Protein AF-A0A920TSA4-F1 (afdb_monomer)

pLDDT: mean 72.56, std 16.18, range [39.62, 91.69]

Solvent-accessible surface area (backbone atoms only — not comparable to full-atom values): 5603 Å² total; per-residue (Å²): 142,63,65,70,61,54,53,51,52,52,50,52,51,50,50,56,59,67,57,56,56,66,75,62,73,61,50,79,68,46,54,59,53,51,56,48,45,54,50,52,23,51,53,27,46,75,69,67,39,41,72,60,18,44,54,44,30,51,51,47,34,71,77,36,78,80,39,63,68,39,52,53,52,38,51,51,41,50,50,66,64,65,49,74,71,89,73,72,91,75,74,90,72,90,132

Nearest PDB structures (foldseek):
  7qij-assembly1_CC  TM=9.152E-01  e=3.172E-01  Yersinia enterocolitica
  7qij-assembly2_JC  TM=9.228E-01  e=5.589E-01  Yersinia enterocolitica
  2vgy-assembly1_A-2  TM=9.089E-01  e=6.339E-01  Yersinia enterocolitica
  8j8p-assembly1_C  TM=7.676E-01  e=3.933E+00  Saccharomyces eubayanus
  3o48-assembly1_A  TM=6.924E-01  e=3.468E+00  Saccharomyces cerevisiae

Structure (mmCIF, N/CA/C/O backbone):
data_AF-A0A920TSA4-F1
#
_entry.id   AF-A0A920TSA4-F1
#
loop_
_atom_site.group_PDB
_atom_site.id
_atom_site.type_symbol
_atom_site.label_atom_id
_atom_site.label_alt_id
_atom_site.label_comp_id
_atom_site.label_asym_id
_atom_site.label_entity_id
_atom_site.label_seq_id
_atom_site.pdbx_PDB_ins_code
_atom_site.Cartn_x
_atom_site.Cartn_y
_atom_site.Cartn_z
_atom_site.occupancy
_atom_site.B_iso_or_equiv
_atom_site.auth_seq_id
_atom_site.auth_comp_id
_atom_site.auth_asym_id
_atom_site.auth_atom_id
_atom_site.pdbx_PDB_model_num
ATOM 1 N N . MET A 1 1 ? 47.205 -10.624 -29.378 1.00 53.44 1 MET A N 1
ATOM 2 C CA . MET A 1 1 ? 45.952 -11.225 -28.852 1.00 53.44 1 MET A CA 1
ATOM 3 C C . MET A 1 1 ? 45.610 -10.718 -27.433 1.00 53.44 1 MET A C 1
ATOM 5 O O . MET A 1 1 ? 45.527 -11.507 -26.502 1.00 53.44 1 MET A O 1
ATOM 9 N N . ARG A 1 2 ? 45.425 -9.400 -27.229 1.00 54.75 2 ARG A N 1
ATOM 10 C CA . ARG A 1 2 ? 45.014 -8.810 -25.924 1.00 54.75 2 ARG A CA 1
ATOM 11 C C . ARG A 1 2 ? 43.725 -7.979 -26.014 1.00 54.75 2 ARG A C 1
ATOM 13 O O . ARG A 1 2 ? 42.937 -8.008 -25.079 1.00 54.75 2 ARG A O 1
ATOM 20 N N . GLY A 1 3 ? 43.447 -7.347 -27.160 1.00 57.69 3 GLY A N 1
ATOM 21 C CA . GLY A 1 3 ? 42.250 -6.514 -27.365 1.00 57.69 3 GLY A CA 1
ATOM 22 C C . GLY A 1 3 ? 40.913 -7.262 -27.294 1.00 57.69 3 GLY A C 1
ATOM 23 O O . GLY A 1 3 ? 39.927 -6.714 -26.822 1.00 57.69 3 GLY A O 1
ATOM 24 N N . GLN A 1 4 ? 40.874 -8.544 -27.663 1.00 58.12 4 GLN A N 1
ATOM 25 C CA . GLN A 1 4 ? 39.620 -9.308 -27.728 1.00 58.12 4 GLN A CA 1
ATOM 26 C C . GLN A 1 4 ? 39.019 -9.642 -26.353 1.00 58.12 4 GLN A C 1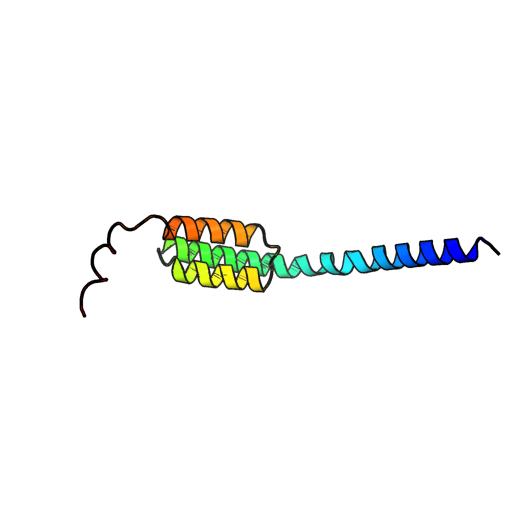
ATOM 28 O O . GLN A 1 4 ? 37.817 -9.868 -26.238 1.00 58.12 4 GLN A O 1
ATOM 33 N N . ARG A 1 5 ? 39.844 -9.640 -25.297 1.00 60.62 5 ARG A N 1
ATOM 34 C CA . ARG A 1 5 ? 39.379 -9.804 -23.911 1.00 60.62 5 ARG A CA 1
ATOM 35 C C . ARG A 1 5 ? 38.726 -8.521 -23.404 1.00 60.62 5 ARG A C 1
ATOM 37 O O . ARG A 1 5 ? 37.647 -8.588 -22.832 1.00 60.62 5 ARG A O 1
ATOM 44 N N . PHE A 1 6 ? 39.320 -7.368 -23.709 1.00 63.41 6 PHE A N 1
ATOM 45 C CA . PHE A 1 6 ? 38.745 -6.065 -23.376 1.00 63.41 6 PHE A CA 1
ATOM 46 C C . PHE A 1 6 ? 37.424 -5.821 -24.102 1.00 63.41 6 PHE A C 1
ATOM 48 O O . PHE A 1 6 ? 36.458 -5.432 -23.461 1.00 63.41 6 PHE A O 1
ATOM 55 N N . VAL A 1 7 ? 37.337 -6.155 -25.393 1.00 69.88 7 VAL A N 1
ATOM 56 C CA . VAL A 1 7 ? 36.086 -6.030 -26.161 1.00 69.88 7 VAL A CA 1
ATOM 57 C C . VAL A 1 7 ? 34.967 -6.872 -25.545 1.00 69.88 7 VAL A C 1
ATOM 59 O O . VAL A 1 7 ? 33.848 -6.394 -25.434 1.00 69.88 7 VAL A O 1
ATOM 62 N N . ARG A 1 8 ? 35.258 -8.093 -25.075 1.00 72.81 8 ARG A N 1
ATOM 63 C CA . ARG A 1 8 ? 34.257 -8.948 -24.413 1.00 72.81 8 ARG A CA 1
ATOM 64 C C . ARG A 1 8 ? 33.815 -8.416 -23.055 1.00 72.81 8 ARG A C 1
ATOM 66 O O . ARG A 1 8 ? 32.632 -8.490 -22.750 1.00 72.81 8 ARG A O 1
ATOM 73 N N . VAL A 1 9 ? 34.737 -7.867 -22.264 1.00 76.06 9 VAL A N 1
ATOM 74 C CA . VAL A 1 9 ? 34.395 -7.254 -20.971 1.00 76.06 9 VAL A CA 1
ATOM 75 C C . VAL A 1 9 ? 33.556 -5.997 -21.186 1.00 76.06 9 VAL A C 1
ATOM 77 O O . VAL A 1 9 ? 32.528 -5.841 -20.540 1.00 76.06 9 VAL A O 1
ATOM 80 N N . ILE A 1 10 ? 33.934 -5.147 -22.141 1.00 77.81 10 ILE A N 1
ATOM 81 C CA . ILE A 1 10 ? 33.184 -3.934 -22.485 1.00 77.81 10 ILE A CA 1
ATOM 82 C C . ILE A 1 10 ? 31.790 -4.299 -23.006 1.00 77.81 10 ILE A C 1
ATOM 84 O O . ILE A 1 10 ? 30.806 -3.711 -22.575 1.00 77.81 10 ILE A O 1
ATOM 88 N N . LEU A 1 11 ? 31.681 -5.316 -23.865 1.00 74.94 11 LEU A N 1
ATOM 89 C CA . LEU A 1 11 ? 30.393 -5.787 -24.373 1.00 74.94 11 LEU A CA 1
ATOM 90 C C . LEU A 1 11 ? 29.506 -6.348 -23.250 1.00 74.94 11 LEU A C 1
ATOM 92 O O . LEU A 1 11 ? 28.321 -6.042 -23.204 1.00 74.94 11 LEU A O 1
ATOM 96 N N . ALA A 1 12 ? 30.075 -7.117 -22.317 1.00 75.56 12 ALA A N 1
ATOM 97 C CA . ALA A 1 12 ? 29.346 -7.639 -21.161 1.00 75.56 12 ALA A CA 1
ATOM 98 C C . ALA A 1 12 ? 28.846 -6.515 -20.241 1.00 75.56 12 ALA A C 1
ATOM 100 O O . ALA A 1 12 ? 27.706 -6.558 -19.785 1.00 75.56 12 ALA A O 1
ATOM 101 N N . TRP A 1 13 ? 29.660 -5.479 -20.026 1.00 74.69 13 TRP A N 1
ATOM 102 C CA . TRP A 1 13 ? 29.270 -4.290 -19.268 1.00 74.69 13 TRP A CA 1
ATOM 103 C C . TRP A 1 13 ? 28.173 -3.483 -19.962 1.00 74.69 13 TRP A C 1
ATOM 105 O O . TRP A 1 13 ? 27.230 -3.051 -19.308 1.00 74.69 13 TRP A O 1
ATOM 115 N N . ILE A 1 14 ? 28.251 -3.325 -21.284 1.00 75.81 14 ILE A N 1
ATOM 116 C CA . ILE A 1 14 ? 27.217 -2.647 -22.073 1.00 75.81 14 ILE A CA 1
ATOM 117 C C . ILE A 1 14 ? 25.898 -3.419 -21.994 1.00 75.81 14 ILE A C 1
ATOM 119 O O . ILE A 1 14 ? 24.867 -2.802 -21.769 1.00 75.81 14 ILE A O 1
ATOM 123 N N . ILE A 1 15 ? 25.920 -4.750 -22.107 1.00 71.31 15 ILE A N 1
ATOM 124 C CA . ILE A 1 15 ? 24.720 -5.596 -21.986 1.00 71.31 15 ILE A CA 1
ATOM 125 C C . ILE A 1 15 ? 24.131 -5.519 -20.569 1.00 71.31 15 ILE A C 1
ATOM 127 O O . ILE A 1 15 ? 22.917 -5.410 -20.421 1.00 71.31 15 ILE A O 1
ATOM 131 N N . LEU A 1 16 ? 24.975 -5.512 -19.532 1.00 65.88 16 LEU A N 1
ATOM 132 C CA . LEU A 1 16 ? 24.544 -5.364 -18.138 1.00 65.88 16 LEU A CA 1
ATOM 133 C C . LEU A 1 16 ? 23.870 -4.003 -17.891 1.00 65.88 16 LEU A C 1
ATOM 135 O O . LEU A 1 16 ? 22.827 -3.937 -17.247 1.00 65.88 16 LEU A O 1
ATOM 139 N N . VAL A 1 17 ? 24.429 -2.927 -18.454 1.00 68.06 17 VAL A N 1
ATOM 140 C CA . VAL A 1 17 ? 23.876 -1.567 -18.361 1.00 68.06 17 VAL A CA 1
ATOM 141 C C . VAL A 1 17 ? 22.623 -1.400 -19.227 1.00 68.06 17 VAL A C 1
ATOM 143 O O . VAL A 1 17 ? 21.703 -0.714 -18.801 1.00 68.06 17 VAL A O 1
ATOM 146 N N . LEU A 1 18 ? 22.533 -2.048 -20.395 1.00 63.16 18 LEU A N 1
ATOM 147 C CA . LEU A 1 18 ? 21.349 -2.024 -21.271 1.00 63.16 18 LEU A CA 1
ATOM 148 C C . LEU A 1 18 ? 20.198 -2.914 -20.791 1.00 63.16 18 LEU A C 1
ATOM 150 O O . LEU A 1 18 ? 19.063 -2.686 -21.203 1.00 63.16 18 LEU A O 1
ATOM 154 N N . ALA A 1 19 ? 20.458 -3.902 -19.932 1.00 57.72 19 ALA A N 1
ATOM 155 C CA . ALA A 1 19 ? 19.417 -4.683 -19.261 1.00 57.72 19 ALA A CA 1
ATOM 156 C C . ALA A 1 19 ? 18.814 -3.936 -18.054 1.00 57.72 19 ALA A C 1
ATOM 158 O O . ALA A 1 19 ? 17.655 -4.151 -17.699 1.00 57.72 19 ALA A O 1
ATOM 159 N N . PHE A 1 20 ? 19.569 -3.008 -17.459 1.00 55.78 20 PHE A N 1
ATOM 160 C CA . PHE A 1 20 ? 19.169 -2.247 -16.274 1.00 55.78 20 PHE A CA 1
ATOM 161 C C . PHE A 1 20 ? 17.968 -1.277 -16.443 1.00 55.78 20 PHE A C 1
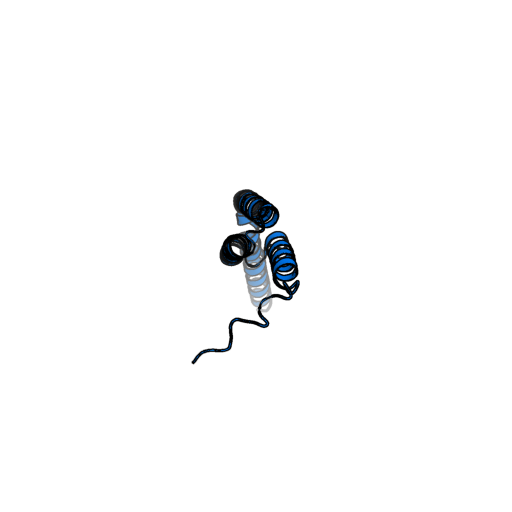ATOM 163 O O . PHE A 1 20 ? 17.203 -1.131 -15.488 1.00 55.78 20 PHE A O 1
ATOM 170 N N . PRO A 1 21 ? 17.695 -0.638 -17.604 1.00 53.69 21 PRO A N 1
ATOM 171 C CA . PRO A 1 21 ? 16.577 0.289 -17.745 1.00 53.69 21 PRO A CA 1
ATOM 172 C C . PRO A 1 21 ? 15.236 -0.419 -17.995 1.00 53.69 21 PRO A C 1
ATOM 174 O O . PRO A 1 21 ? 14.201 0.248 -17.995 1.00 53.69 21 PRO A O 1
ATOM 177 N N . LEU A 1 22 ? 15.200 -1.751 -18.154 1.00 52.44 22 LEU A N 1
ATOM 178 C CA . LEU A 1 22 ? 13.929 -2.473 -18.304 1.00 52.44 22 LEU A CA 1
ATOM 179 C C . LEU A 1 22 ? 13.090 -2.435 -17.011 1.00 52.44 22 LEU A C 1
ATOM 181 O O . LEU A 1 22 ? 11.864 -2.462 -17.069 1.00 52.44 22 LEU A O 1
ATOM 185 N N . VAL A 1 23 ? 13.737 -2.276 -15.852 1.00 55.12 23 VAL A N 1
ATOM 186 C CA . VAL A 1 23 ? 13.068 -2.111 -14.548 1.00 55.12 23 VAL A CA 1
ATOM 187 C C . VAL A 1 23 ? 12.417 -0.725 -14.397 1.00 55.12 23 VAL A C 1
ATOM 189 O O . VAL A 1 23 ? 11.461 -0.573 -13.638 1.00 55.12 23 VAL A O 1
ATOM 192 N N . ILE A 1 24 ? 12.870 0.286 -15.147 1.00 55.88 24 ILE A N 1
ATOM 193 C CA . ILE A 1 24 ? 12.422 1.680 -14.972 1.00 55.88 24 ILE A CA 1
ATOM 194 C C . ILE A 1 24 ? 11.184 2.015 -15.824 1.00 55.88 24 ILE A C 1
ATOM 196 O O . ILE A 1 24 ? 10.363 2.840 -15.426 1.00 55.88 24 ILE A O 1
ATOM 200 N N . GLN A 1 25 ? 10.959 1.323 -16.943 1.00 50.59 25 GLN A N 1
ATOM 201 C CA . GLN A 1 25 ? 9.861 1.644 -17.872 1.00 50.59 25 GLN A CA 1
ATOM 202 C C . GLN A 1 25 ? 8.461 1.168 -17.425 1.00 50.59 25 GLN A C 1
ATOM 204 O O . GLN A 1 25 ? 7.470 1.496 -18.075 1.00 50.59 25 GLN A O 1
ATOM 209 N N . ALA A 1 26 ? 8.330 0.440 -16.309 1.00 53.53 26 ALA A N 1
ATOM 210 C CA . ALA A 1 26 ? 7.027 -0.019 -15.801 1.00 53.53 26 ALA A CA 1
ATOM 211 C C . ALA A 1 26 ? 6.283 1.015 -14.920 1.00 53.53 26 ALA A C 1
ATOM 213 O O . ALA A 1 26 ? 5.127 0.801 -14.553 1.00 53.53 26 ALA A O 1
ATOM 214 N N . GLN A 1 27 ? 6.920 2.138 -14.579 1.00 56.75 27 GLN A N 1
ATOM 215 C CA . GLN A 1 27 ? 6.456 3.055 -13.527 1.00 56.75 27 GLN A CA 1
ATOM 216 C C . GLN A 1 27 ? 5.217 3.891 -13.910 1.00 56.75 27 GLN A C 1
ATOM 218 O O . GLN A 1 27 ? 4.377 4.188 -13.061 1.00 56.75 27 GLN A O 1
ATOM 223 N N . GLY A 1 28 ? 5.033 4.220 -15.195 1.00 55.44 28 GLY A N 1
ATOM 224 C CA . GLY A 1 28 ? 3.986 5.159 -15.632 1.00 55.44 28 GLY A CA 1
ATOM 225 C C . GLY A 1 28 ? 2.541 4.682 -15.412 1.00 55.44 28 GLY A C 1
ATOM 226 O O . GLY A 1 28 ? 1.671 5.481 -15.074 1.00 55.44 28 GLY A O 1
ATOM 227 N N . ARG A 1 29 ? 2.269 3.376 -15.557 1.00 56.75 29 ARG A N 1
ATOM 228 C CA . ARG A 1 29 ? 0.940 2.793 -15.275 1.00 56.75 29 ARG A CA 1
ATOM 229 C C . ARG A 1 29 ? 0.766 2.452 -13.792 1.00 56.75 29 ARG A C 1
ATOM 231 O O . ARG A 1 29 ? -0.344 2.540 -13.275 1.00 56.75 29 ARG A O 1
ATOM 238 N N . ARG A 1 30 ? 1.869 2.116 -13.117 1.00 60.16 30 ARG A N 1
ATOM 239 C CA . ARG A 1 30 ? 1.908 1.675 -11.718 1.00 60.16 30 ARG A CA 1
ATOM 240 C C . ARG A 1 30 ? 1.596 2.811 -10.738 1.00 60.16 30 ARG A C 1
ATOM 242 O O . ARG A 1 30 ? 0.781 2.618 -9.842 1.00 60.16 30 ARG A O 1
ATOM 249 N N . GLY A 1 31 ? 2.104 4.022 -10.985 1.00 66.38 31 GLY A N 1
ATOM 250 C CA . GLY A 1 31 ? 1.841 5.179 -10.115 1.00 66.38 31 GLY A CA 1
ATOM 251 C C . GLY A 1 31 ? 0.360 5.584 -10.023 1.00 66.38 31 GLY A C 1
ATOM 252 O O . GLY A 1 31 ? -0.098 6.052 -8.980 1.00 66.38 31 GLY A O 1
ATOM 253 N N . SER A 1 32 ? -0.430 5.366 -11.084 1.00 72.81 32 SER A N 1
ATOM 254 C CA . SER A 1 32 ? -1.874 5.661 -11.069 1.00 72.81 32 SER A CA 1
ATOM 255 C C . SER A 1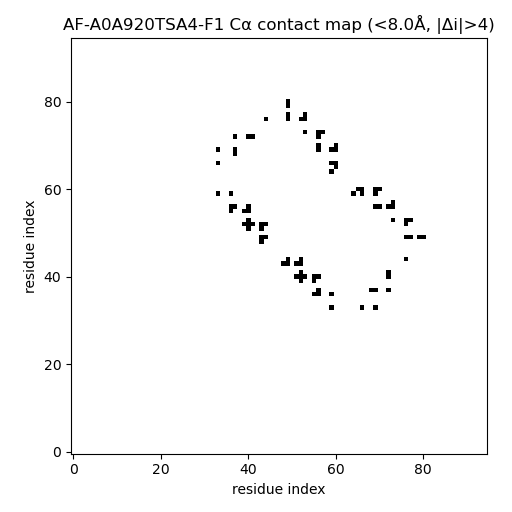 32 ? -2.656 4.690 -10.180 1.00 72.81 32 SER A C 1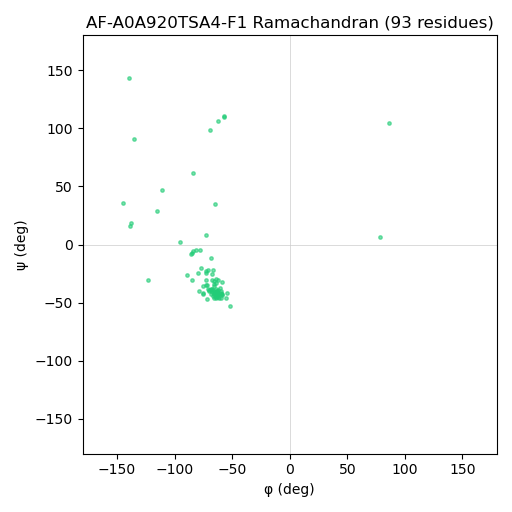
ATOM 257 O O . SER A 1 32 ? -3.582 5.100 -9.477 1.00 72.81 32 SER A O 1
ATOM 259 N N . GLU A 1 33 ? -2.275 3.412 -10.198 1.00 80.06 33 GLU A N 1
ATOM 260 C CA . GLU A 1 33 ? -2.908 2.358 -9.405 1.00 80.06 33 GLU A CA 1
ATOM 261 C C . GLU A 1 33 ? -2.507 2.450 -7.933 1.00 80.06 33 GLU A C 1
ATOM 263 O O . GLU A 1 33 ? -3.380 2.437 -7.066 1.00 80.06 33 GLU A O 1
ATOM 268 N N . GLU A 1 34 ? -1.224 2.704 -7.663 1.00 84.31 34 GLU A N 1
ATOM 269 C CA . GLU A 1 34 ? -0.726 3.049 -6.329 1.00 84.31 34 GLU A CA 1
ATOM 270 C C . GLU A 1 34 ? -1.524 4.209 -5.729 1.00 84.31 34 GLU A C 1
ATOM 272 O O . GLU A 1 34 ? -2.102 4.090 -4.651 1.00 84.31 34 GLU A O 1
ATOM 277 N N . SER A 1 35 ? -1.645 5.312 -6.470 1.00 85.75 35 SER A N 1
ATOM 278 C CA . SER A 1 35 ? -2.381 6.491 -6.012 1.00 85.75 35 SER A CA 1
ATOM 279 C C . SER A 1 35 ? -3.848 6.191 -5.684 1.00 85.75 35 SER A C 1
ATOM 281 O O . SER A 1 35 ? -4.435 6.845 -4.821 1.00 85.75 35 SER A O 1
ATOM 283 N N . ARG A 1 36 ? -4.481 5.244 -6.389 1.00 88.12 36 ARG A N 1
ATOM 284 C CA . ARG A 1 36 ? -5.862 4.821 -6.104 1.00 88.12 36 ARG A CA 1
ATOM 285 C C . ARG A 1 36 ? -5.934 4.007 -4.818 1.00 88.12 36 ARG A C 1
ATOM 287 O O . ARG A 1 36 ? -6.774 4.322 -3.982 1.00 88.12 36 ARG A O 1
ATOM 294 N N . LEU A 1 37 ? -5.045 3.031 -4.651 1.00 88.94 37 LEU A N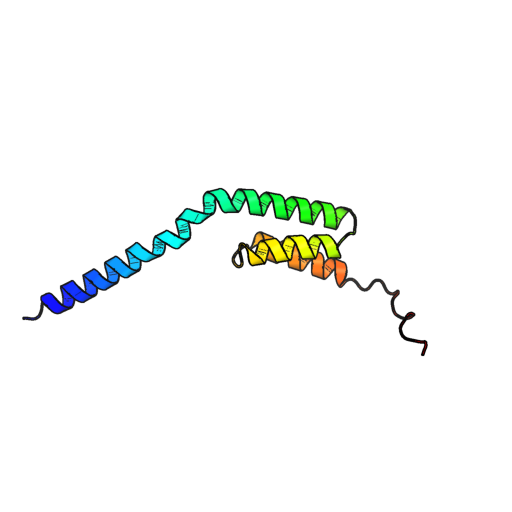 1
ATOM 295 C CA . LEU A 1 37 ? -4.987 2.179 -3.461 1.00 88.94 37 LEU A CA 1
ATOM 296 C C . LEU A 1 37 ? -4.647 2.989 -2.203 1.00 88.94 37 LEU A C 1
ATOM 298 O O . LEU A 1 37 ? -5.267 2.790 -1.164 1.00 88.94 37 LEU A O 1
ATOM 302 N N . LEU A 1 38 ? -3.749 3.973 -2.310 1.00 89.44 38 LEU A N 1
ATOM 303 C CA . LEU A 1 38 ? -3.437 4.897 -1.216 1.00 89.44 38 LEU A CA 1
ATOM 304 C C . LEU A 1 38 ? -4.643 5.747 -0.801 1.00 89.44 38 LEU A C 1
ATOM 306 O O . LEU A 1 38 ? -4.872 5.948 0.390 1.00 89.44 38 LEU A O 1
ATOM 310 N N . ARG A 1 39 ? -5.430 6.239 -1.766 1.00 89.94 39 ARG A N 1
ATOM 311 C CA . ARG A 1 39 ? -6.657 6.997 -1.469 1.00 89.94 39 ARG A CA 1
ATOM 312 C C . ARG A 1 39 ? -7.730 6.127 -0.824 1.00 89.94 39 ARG A C 1
ATOM 314 O O . ARG A 1 39 ? -8.389 6.592 0.099 1.00 89.94 39 ARG A O 1
ATOM 321 N N . ASP A 1 40 ? -7.896 4.896 -1.297 1.00 91.69 40 ASP A N 1
ATOM 322 C CA . ASP A 1 40 ? -8.857 3.947 -0.728 1.00 91.69 40 ASP A CA 1
ATOM 323 C C . ASP A 1 40 ? -8.477 3.585 0.716 1.00 91.69 40 ASP A C 1
ATOM 325 O O . ASP A 1 40 ? -9.290 3.705 1.631 1.00 91.69 40 ASP A O 1
ATOM 329 N N . ALA A 1 41 ? -7.195 3.292 0.955 1.00 90.25 41 ALA A N 1
ATOM 330 C CA . ALA A 1 41 ? -6.668 3.066 2.295 1.00 90.25 41 ALA A CA 1
ATOM 331 C C . ALA A 1 41 ? -6.868 4.277 3.223 1.00 90.25 41 ALA A C 1
ATOM 333 O O . ALA A 1 41 ? -7.303 4.103 4.356 1.00 90.25 41 ALA A O 1
ATOM 334 N N . ALA A 1 42 ? -6.627 5.504 2.749 1.00 88.25 42 ALA A N 1
ATOM 335 C CA . ALA A 1 42 ? -6.864 6.720 3.534 1.00 88.25 42 ALA A CA 1
ATOM 336 C C . ALA A 1 42 ? -8.357 6.951 3.849 1.00 88.25 42 ALA A C 1
ATOM 338 O O . ALA A 1 42 ? -8.707 7.448 4.923 1.00 88.25 42 ALA A O 1
ATOM 339 N N . ALA A 1 43 ? -9.255 6.577 2.933 1.00 91.62 43 ALA A N 1
ATOM 340 C CA . ALA A 1 43 ? -10.695 6.636 3.168 1.00 91.62 43 ALA A CA 1
ATOM 341 C C . ALA A 1 43 ? -11.145 5.608 4.219 1.00 91.62 43 ALA A C 1
ATOM 343 O O . ALA A 1 43 ? -12.005 5.921 5.040 1.00 91.62 43 ALA A O 1
ATOM 344 N N . LEU A 1 44 ? -10.556 4.409 4.214 1.00 90.06 44 LEU A N 1
ATOM 345 C CA . LEU A 1 44 ? -10.784 3.373 5.226 1.00 90.06 44 LEU A CA 1
ATOM 346 C C . LEU A 1 44 ? -10.216 3.786 6.593 1.00 90.06 44 LEU A C 1
ATOM 348 O O . LEU A 1 44 ? -10.916 3.676 7.596 1.00 90.06 44 LEU A O 1
ATOM 352 N N . GLU A 1 45 ? -9.011 4.363 6.621 1.00 86.12 45 GLU A N 1
ATOM 353 C CA . GLU A 1 45 ? -8.396 4.962 7.816 1.00 86.12 45 GLU A CA 1
ATOM 354 C C . GLU A 1 45 ? -9.323 6.021 8.437 1.00 86.12 45 GLU A C 1
ATOM 356 O O . GLU A 1 45 ? -9.603 5.985 9.632 1.00 86.12 45 GLU A O 1
ATOM 361 N N . SER A 1 46 ? -9.889 6.907 7.609 1.00 86.12 46 SER A N 1
ATOM 362 C CA . SER A 1 46 ? -10.817 7.959 8.057 1.00 86.12 46 SER A CA 1
ATOM 363 C C . SER A 1 46 ? -12.148 7.419 8.591 1.00 86.12 46 SER A C 1
ATOM 365 O O . SER A 1 46 ? -12.837 8.109 9.339 1.00 86.12 46 SER A O 1
ATOM 367 N N . ARG A 1 47 ? -12.534 6.198 8.205 1.00 87.56 47 ARG A N 1
ATOM 368 C CA . ARG A 1 47 ? -13.724 5.504 8.726 1.00 87.56 47 ARG A CA 1
ATOM 369 C C . ARG A 1 47 ? -13.441 4.745 10.025 1.00 87.56 47 ARG A C 1
ATOM 371 O O . ARG A 1 47 ? -14.384 4.258 10.638 1.00 87.56 47 ARG A O 1
ATOM 378 N N . GLY A 1 48 ? -12.174 4.648 10.439 1.00 86.75 48 GLY A N 1
ATOM 379 C CA . GLY A 1 48 ? -11.732 3.802 11.549 1.00 86.75 48 GLY A CA 1
ATOM 380 C C . GLY A 1 48 ? -11.607 2.319 11.183 1.00 86.75 48 GLY A C 1
ATOM 381 O O . GLY A 1 48 ? -11.327 1.498 12.053 1.00 86.75 48 GLY A O 1
ATOM 382 N N . ASP A 1 49 ? -11.772 1.968 9.904 1.00 88.56 49 ASP A N 1
ATOM 383 C CA . ASP A 1 49 ? -11.659 0.599 9.390 1.00 88.56 49 ASP A CA 1
ATOM 384 C C . ASP A 1 49 ? -10.186 0.254 9.108 1.00 88.56 49 ASP A C 1
ATOM 386 O O . ASP A 1 49 ? -9.777 -0.008 7.969 1.00 88.56 49 ASP A O 1
ATOM 390 N N . TYR A 1 50 ? -9.361 0.274 10.155 1.00 86.06 50 TYR A N 1
ATOM 391 C CA . TYR A 1 50 ? -7.914 0.099 10.028 1.00 86.06 50 TYR A CA 1
ATOM 392 C C . TYR A 1 50 ?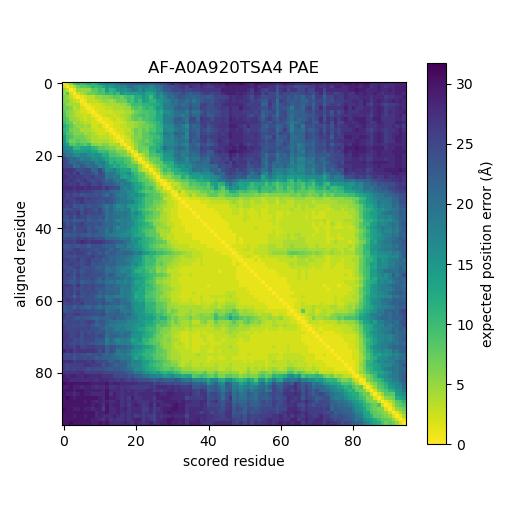 -7.510 -1.284 9.488 1.00 86.06 50 TYR A C 1
ATOM 394 O O . TYR A 1 50 ? -6.545 -1.371 8.731 1.00 86.06 50 TYR A O 1
ATOM 402 N N . GLU A 1 51 ? -8.262 -2.346 9.797 1.00 86.31 51 GLU A N 1
ATOM 403 C CA . GLU A 1 51 ? -8.021 -3.701 9.264 1.00 86.31 51 GLU A CA 1
ATOM 404 C C . GLU A 1 51 ? -8.185 -3.753 7.737 1.00 86.31 51 GLU A C 1
ATOM 406 O O . GLU A 1 51 ? -7.388 -4.359 7.016 1.00 86.31 51 GLU A O 1
ATOM 411 N N . ARG A 1 52 ? -9.215 -3.080 7.203 1.00 87.06 52 ARG A N 1
ATOM 412 C CA . ARG A 1 52 ? -9.422 -3.009 5.750 1.00 87.06 52 ARG A CA 1
ATOM 413 C C . ARG A 1 52 ? -8.364 -2.144 5.082 1.00 87.06 52 ARG A C 1
ATOM 415 O O . ARG A 1 52 ? -7.890 -2.514 4.009 1.00 87.06 52 ARG A O 1
ATOM 422 N N . ALA A 1 53 ? -7.981 -1.031 5.709 1.00 90.31 53 ALA A N 1
ATOM 423 C CA . ALA A 1 53 ? -6.908 -0.176 5.208 1.00 90.31 53 ALA A CA 1
ATOM 424 C C . ALA A 1 53 ? -5.586 -0.956 5.095 1.00 90.31 53 ALA A C 1
ATOM 426 O O . ALA A 1 53 ? -4.904 -0.881 4.073 1.00 90.31 53 ALA A O 1
ATOM 427 N N . GLU A 1 54 ? -5.268 -1.777 6.097 1.00 88.25 54 GLU A N 1
ATOM 428 C CA . GLU A 1 54 ? -4.094 -2.650 6.097 1.00 88.25 54 GLU A CA 1
ATOM 429 C C . GLU A 1 54 ? -4.125 -3.672 4.956 1.00 88.25 54 GLU A C 1
ATOM 431 O O . GLU A 1 54 ? -3.131 -3.824 4.247 1.00 88.25 54 GLU A O 1
ATOM 436 N N . MET A 1 55 ? -5.258 -4.348 4.727 1.00 89.19 55 MET A N 1
ATOM 437 C CA . MET A 1 55 ? -5.386 -5.304 3.618 1.00 89.19 55 MET A CA 1
ATOM 438 C C . MET A 1 55 ? -5.142 -4.651 2.251 1.00 89.19 55 MET A C 1
ATOM 440 O O . MET A 1 55 ? -4.466 -5.233 1.398 1.00 89.19 55 MET A O 1
ATOM 444 N N . VAL A 1 56 ? -5.671 -3.442 2.040 1.00 90.50 56 VAL A N 1
ATOM 445 C CA . VAL A 1 56 ? -5.478 -2.677 0.796 1.00 90.50 56 VAL A CA 1
ATOM 446 C C . VAL A 1 56 ? -4.005 -2.299 0.613 1.00 90.50 56 VAL A C 1
ATOM 448 O O . VAL A 1 56 ? -3.457 -2.463 -0.477 1.00 90.50 56 VAL A O 1
ATOM 451 N N . LEU A 1 57 ? -3.339 -1.863 1.683 1.00 89.00 57 LEU A N 1
ATOM 452 C CA . LEU A 1 57 ? -1.926 -1.476 1.665 1.00 89.00 57 LEU A CA 1
ATOM 453 C C . LEU A 1 57 ? -0.979 -2.674 1.524 1.00 89.00 57 LEU A C 1
ATOM 455 O O . LEU A 1 57 ? 0.018 -2.587 0.812 1.00 89.00 57 LEU A O 1
ATOM 459 N N . ARG A 1 58 ? -1.313 -3.825 2.115 1.00 87.56 58 ARG A N 1
ATOM 460 C CA . ARG A 1 58 ? -0.592 -5.085 1.882 1.00 87.56 58 ARG A CA 1
ATOM 461 C C . ARG A 1 58 ? -0.684 -5.527 0.431 1.00 87.56 58 ARG A C 1
ATOM 463 O O . ARG A 1 58 ? 0.330 -5.905 -0.139 1.00 87.56 58 ARG A O 1
ATOM 470 N N . ARG A 1 59 ? -1.868 -5.437 -0.185 1.00 88.06 59 ARG A N 1
ATOM 471 C CA . ARG A 1 59 ? -2.026 -5.727 -1.618 1.00 88.06 59 ARG A CA 1
ATOM 472 C C . ARG A 1 59 ? -1.211 -4.758 -2.475 1.00 88.06 59 ARG A C 1
ATOM 474 O O . ARG A 1 59 ? -0.618 -5.180 -3.460 1.00 88.06 59 ARG A O 1
ATOM 481 N N . LEU A 1 60 ? -1.162 -3.480 -2.102 1.00 87.31 60 LEU A N 1
ATOM 482 C CA . LEU A 1 60 ? -0.318 -2.502 -2.786 1.00 87.31 60 LEU A CA 1
ATOM 483 C C . LEU A 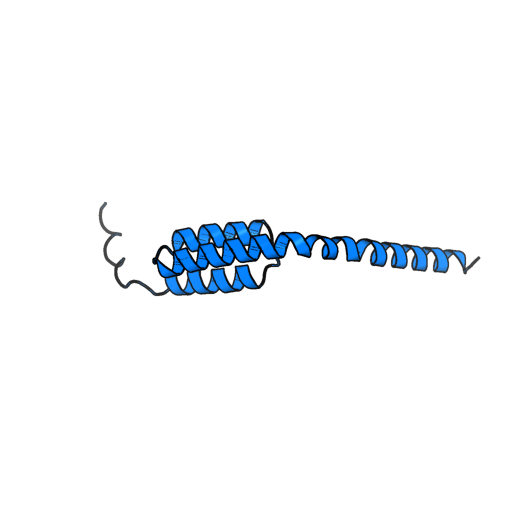1 60 ? 1.163 -2.903 -2.734 1.00 87.31 60 LEU A C 1
ATOM 485 O O . LEU A 1 60 ? 1.824 -2.873 -3.765 1.00 87.31 60 LEU A O 1
ATOM 489 N N . LEU A 1 61 ? 1.661 -3.316 -1.568 1.00 85.12 61 LEU A N 1
ATOM 490 C CA . LEU A 1 61 ? 3.054 -3.742 -1.391 1.00 85.12 61 LEU A CA 1
ATOM 491 C C . LEU A 1 61 ? 3.364 -5.111 -2.015 1.00 85.12 61 LEU A C 1
ATOM 493 O O . LEU A 1 61 ? 4.511 -5.371 -2.363 1.00 85.12 61 LEU A O 1
ATOM 497 N N . ASP A 1 62 ? 2.360 -5.972 -2.189 1.00 84.75 62 ASP A N 1
ATOM 498 C CA . ASP A 1 62 ? 2.484 -7.220 -2.954 1.00 84.75 62 ASP A CA 1
ATOM 499 C C . ASP A 1 62 ? 2.709 -6.937 -4.452 1.00 84.75 62 ASP A C 1
ATOM 501 O O . ASP A 1 62 ? 3.527 -7.581 -5.107 1.00 84.75 62 ASP A O 1
ATOM 505 N N . ILE A 1 63 ? 2.035 -5.909 -4.980 1.00 81.56 63 ILE A N 1
ATOM 506 C CA . ILE A 1 63 ? 2.168 -5.461 -6.375 1.00 81.56 63 ILE A CA 1
ATOM 507 C C . ILE A 1 63 ? 3.438 -4.621 -6.574 1.00 81.56 63 ILE A C 1
ATOM 509 O O . ILE A 1 63 ? 4.111 -4.739 -7.604 1.00 81.56 63 ILE A O 1
ATOM 513 N N . ASP A 1 64 ? 3.754 -3.753 -5.612 1.00 77.31 64 ASP A N 1
ATOM 514 C CA . ASP A 1 64 ? 4.937 -2.901 -5.615 1.00 77.31 64 ASP A CA 1
ATOM 515 C C . ASP A 1 64 ? 5.639 -2.892 -4.247 1.00 77.31 64 ASP A C 1
ATOM 517 O O . ASP A 1 64 ? 5.373 -2.027 -3.403 1.00 77.31 64 ASP A O 1
ATOM 521 N N . PRO A 1 65 ? 6.596 -3.810 -4.031 1.00 74.69 65 PRO A N 1
ATOM 522 C CA . PRO A 1 65 ? 7.346 -3.866 -2.781 1.00 74.69 65 PRO A CA 1
ATOM 523 C C . PRO A 1 65 ? 8.283 -2.663 -2.590 1.00 74.69 65 PRO A C 1
ATOM 525 O O . PRO A 1 65 ? 8.822 -2.479 -1.501 1.00 74.69 65 PRO A O 1
ATOM 528 N N . GLY A 1 66 ? 8.501 -1.847 -3.629 1.00 78.69 66 GLY A N 1
ATOM 529 C CA . GLY A 1 66 ? 9.305 -0.627 -3.576 1.00 78.69 66 GLY A CA 1
ATOM 530 C C . GLY A 1 66 ? 8.488 0.644 -3.342 1.00 78.69 66 GLY A C 1
ATOM 531 O O . GLY A 1 66 ? 9.066 1.732 -3.330 1.00 78.69 66 GLY A O 1
ATOM 532 N N . SER A 1 67 ? 7.165 0.536 -3.168 1.00 78.12 67 SER A N 1
ATOM 533 C CA . SER A 1 67 ? 6.297 1.693 -2.957 1.00 78.12 67 SER A CA 1
ATOM 534 C C . SER A 1 67 ? 6.551 2.330 -1.591 1.00 78.12 67 SER A C 1
ATOM 536 O O . SER A 1 67 ? 6.005 1.923 -0.561 1.00 78.12 67 SER A O 1
ATOM 538 N N . THR A 1 68 ? 7.352 3.394 -1.588 1.00 81.69 68 THR A N 1
ATOM 539 C CA . THR A 1 68 ? 7.589 4.231 -0.407 1.00 81.69 68 THR A CA 1
ATOM 540 C C . THR A 1 68 ? 6.268 4.747 0.172 1.00 81.69 68 THR A C 1
ATOM 542 O O . THR A 1 68 ? 6.067 4.709 1.384 1.00 81.69 68 THR A O 1
ATOM 545 N N . GLY A 1 69 ? 5.330 5.170 -0.684 1.00 83.56 69 GLY A N 1
ATOM 546 C CA . GLY A 1 69 ? 4.012 5.649 -0.261 1.00 83.56 69 GLY A CA 1
ATOM 547 C C . GLY A 1 69 ? 3.175 4.567 0.425 1.00 83.56 69 GLY A C 1
ATOM 548 O O . GLY A 1 69 ? 2.575 4.834 1.468 1.00 83.56 69 GLY A O 1
ATOM 549 N N . GLY A 1 70 ? 3.172 3.345 -0.119 1.00 85.69 70 GLY A N 1
ATOM 550 C CA . GLY A 1 70 ? 2.489 2.195 0.476 1.00 85.69 70 GLY A CA 1
ATOM 551 C C . GLY A 1 70 ? 3.059 1.813 1.838 1.00 85.69 70 GLY A C 1
ATOM 552 O O . GLY A 1 70 ? 2.298 1.587 2.777 1.00 85.69 70 GLY A O 1
ATOM 553 N N . LEU A 1 71 ? 4.388 1.824 1.971 1.00 87.00 71 LEU A N 1
ATOM 554 C CA . LEU A 1 71 ? 5.065 1.497 3.224 1.00 87.00 71 LEU A CA 1
ATOM 555 C C . LEU A 1 71 ? 4.772 2.534 4.319 1.00 87.00 71 LEU A C 1
ATOM 557 O O . LEU A 1 71 ? 4.394 2.161 5.427 1.00 87.00 71 LEU A O 1
ATOM 561 N N . PHE A 1 72 ? 4.860 3.831 3.999 1.00 88.75 72 PHE A N 1
ATOM 562 C CA . PHE A 1 72 ? 4.525 4.904 4.944 1.00 88.75 72 PHE A CA 1
ATOM 563 C C . PHE A 1 72 ? 3.051 4.887 5.359 1.00 88.75 72 PHE A C 1
ATOM 565 O O . PHE A 1 72 ? 2.727 5.127 6.522 1.00 88.75 72 PHE A O 1
ATOM 572 N N . ALA A 1 73 ? 2.142 4.622 4.419 1.00 88.19 73 ALA A N 1
ATOM 573 C CA . ALA A 1 73 ? 0.725 4.510 4.736 1.00 88.19 73 ALA A CA 1
ATOM 574 C C . ALA A 1 73 ? 0.440 3.285 5.618 1.00 88.19 73 ALA A C 1
ATOM 576 O O . ALA A 1 73 ? -0.347 3.397 6.557 1.00 88.19 73 ALA A O 1
ATOM 577 N N . LEU A 1 74 ? 1.106 2.151 5.372 1.00 88.88 74 LEU A N 1
ATOM 578 C CA . LEU A 1 74 ? 0.960 0.949 6.196 1.00 88.88 74 LEU A CA 1
ATOM 579 C C . LEU A 1 74 ? 1.468 1.189 7.616 1.00 88.88 74 LEU A C 1
ATOM 581 O O . LEU A 1 74 ? 0.777 0.841 8.567 1.00 88.88 74 LEU A O 1
ATOM 585 N N . GLU A 1 75 ? 2.623 1.837 7.767 1.00 88.94 75 GLU A N 1
ATOM 586 C CA . GLU A 1 75 ? 3.153 2.206 9.081 1.00 88.94 75 GLU A CA 1
ATOM 587 C C . GLU A 1 75 ? 2.184 3.120 9.845 1.00 88.94 75 GLU A C 1
ATOM 589 O O . GLU A 1 75 ? 1.939 2.912 11.033 1.00 88.94 75 GLU A O 1
ATOM 594 N N . ARG A 1 76 ? 1.576 4.103 9.164 1.00 87.88 76 ARG A N 1
ATOM 595 C CA . ARG A 1 76 ? 0.580 4.995 9.775 1.00 87.88 76 ARG A CA 1
ATOM 596 C C . ARG A 1 76 ? -0.648 4.229 10.264 1.00 87.88 76 ARG A C 1
ATOM 598 O O . ARG A 1 76 ? -1.084 4.457 11.389 1.00 87.88 76 ARG A O 1
ATOM 605 N N . VAL A 1 77 ? -1.169 3.306 9.456 1.00 87.56 77 VAL A N 1
ATOM 606 C CA . VAL A 1 77 ? -2.299 2.448 9.843 1.00 87.56 77 VAL A CA 1
ATOM 607 C C . VAL A 1 77 ? -1.918 1.543 11.013 1.00 87.56 77 VAL A C 1
ATOM 609 O O . VAL A 1 77 ? -2.665 1.480 11.980 1.00 87.56 77 VAL A O 1
ATOM 612 N N . PHE A 1 78 ? -0.745 0.907 10.987 1.00 85.31 78 PHE A N 1
ATOM 613 C 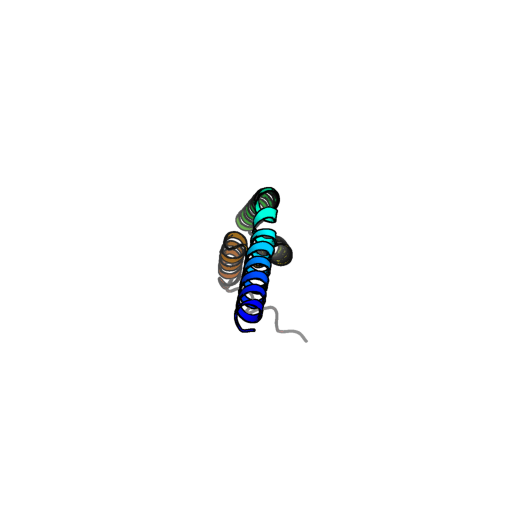CA . PHE A 1 78 ? -0.258 0.083 12.099 1.00 85.31 78 PHE A CA 1
ATOM 614 C C . PHE A 1 78 ? -0.097 0.879 13.390 1.00 85.31 78 PHE A C 1
ATOM 616 O O . PHE A 1 78 ? -0.404 0.373 14.463 1.00 85.31 78 PHE A O 1
ATOM 623 N N . ARG A 1 79 ? 0.351 2.133 13.303 1.00 84.06 79 ARG A N 1
ATOM 624 C CA . ARG A 1 79 ? 0.422 3.024 14.461 1.00 84.06 79 ARG A CA 1
ATOM 625 C C . ARG A 1 79 ? -0.969 3.344 15.000 1.00 84.06 79 ARG A C 1
ATOM 627 O O . ARG A 1 79 ? -1.160 3.285 16.202 1.00 84.06 79 ARG A O 1
ATOM 634 N N . ALA A 1 80 ? -1.933 3.616 14.122 1.00 82.38 80 ALA A N 1
ATOM 635 C CA . ALA A 1 80 ? -3.317 3.868 14.514 1.00 82.38 80 ALA A CA 1
ATOM 636 C C . ALA A 1 80 ? -4.025 2.619 15.082 1.00 82.38 80 ALA A C 1
ATOM 638 O O . ALA A 1 80 ? -4.889 2.752 15.942 1.00 82.38 80 ALA A O 1
ATOM 639 N N . GLN A 1 81 ? -3.652 1.412 14.637 1.00 77.00 81 GLN A N 1
ATOM 640 C CA . GLN A 1 81 ? -4.100 0.139 15.222 1.00 77.00 81 GLN A CA 1
ATOM 641 C C . GLN A 1 81 ? -3.399 -0.187 16.549 1.00 77.00 81 GLN A C 1
ATOM 643 O O . GLN A 1 81 ? -3.991 -0.808 17.426 1.00 77.00 81 GLN A O 1
ATOM 648 N N . GLY A 1 82 ? -2.119 0.180 16.657 1.00 67.19 82 GLY A N 1
ATOM 649 C CA . GLY A 1 82 ? -1.251 -0.060 17.808 1.00 67.19 82 GLY A CA 1
ATOM 650 C C . GLY A 1 82 ? -1.387 0.977 18.919 1.00 67.19 82 GLY A C 1
ATOM 651 O O . GLY A 1 82 ? -0.797 0.782 19.979 1.00 67.19 82 GLY A O 1
ATOM 652 N N . GLU A 1 83 ? -2.165 2.043 18.712 1.00 54.75 83 GLU A N 1
ATOM 653 C CA . GLU A 1 83 ? -2.789 2.776 19.811 1.00 54.75 83 GLU A CA 1
ATOM 654 C C . GLU A 1 83 ? -3.634 1.747 20.575 1.00 54.75 83 GLU A C 1
ATOM 656 O O . GLU A 1 83 ? -4.621 1.244 20.025 1.00 54.75 83 GLU A O 1
ATOM 661 N N . PRO A 1 84 ? -3.249 1.351 21.800 1.00 44.81 84 PRO A N 1
ATOM 66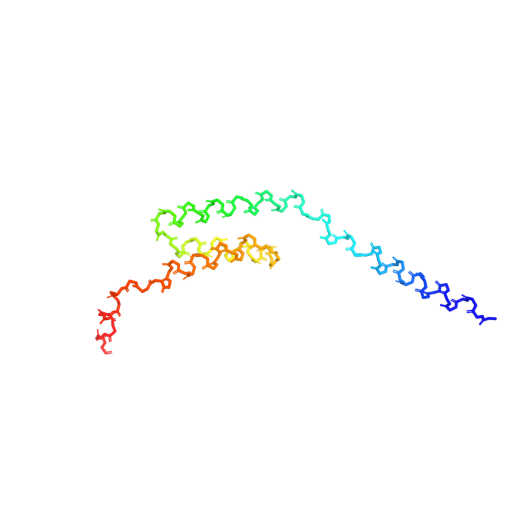2 C CA . PRO A 1 84 ? -4.054 0.426 22.563 1.00 44.81 84 PRO A CA 1
ATOM 663 C C . PRO A 1 84 ? -5.389 1.123 22.807 1.00 44.81 84 PRO A C 1
ATOM 665 O O . PRO A 1 84 ? -5.487 2.015 23.643 1.00 44.81 84 PRO A O 1
ATOM 668 N N . LYS A 1 85 ? -6.452 0.706 22.111 1.00 44.91 85 LYS A N 1
ATOM 669 C CA . LYS A 1 85 ? -7.752 0.746 22.769 1.00 44.91 85 LYS A CA 1
ATOM 670 C C . LYS A 1 85 ? -7.561 -0.096 24.018 1.00 44.91 85 LYS A C 1
ATOM 672 O O . LYS A 1 85 ? -7.341 -1.302 23.938 1.00 44.91 85 LYS A O 1
ATOM 677 N N . GLU A 1 86 ? -7.582 0.581 25.147 1.00 45.91 86 GLU A N 1
ATOM 678 C CA . GLU A 1 86 ? -7.376 0.100 26.506 1.00 45.91 86 GLU A CA 1
ATOM 679 C C . GLU A 1 86 ? -8.491 -0.875 26.952 1.00 45.91 86 GLU A C 1
ATOM 681 O O . GLU A 1 86 ? -8.883 -0.885 28.110 1.00 45.91 86 GLU A O 1
ATOM 686 N N . ASP A 1 87 ? -9.029 -1.693 26.039 1.00 39.62 87 ASP A N 1
ATOM 687 C CA . ASP A 1 87 ? -10.326 -2.359 26.188 1.00 39.62 87 ASP A CA 1
ATOM 688 C C . ASP A 1 87 ? -10.340 -3.830 25.728 1.00 39.62 87 ASP A C 1
ATOM 690 O O . ASP A 1 87 ? -11.393 -4.426 25.526 1.00 39.62 87 ASP A O 1
ATOM 694 N N . PHE A 1 88 ? -9.171 -4.471 25.612 1.00 43.31 88 PHE A N 1
ATOM 695 C CA . PHE A 1 88 ? -9.073 -5.942 25.542 1.00 43.31 88 PHE A CA 1
ATOM 696 C C . PHE A 1 88 ? -8.327 -6.550 26.737 1.00 43.31 88 PHE A C 1
ATOM 698 O O . PHE A 1 88 ? -7.796 -7.654 26.667 1.00 43.31 88 PHE A O 1
ATOM 705 N N . ALA A 1 89 ? -8.391 -5.876 27.888 1.00 45.19 89 ALA A N 1
ATOM 706 C CA . ALA A 1 89 ? -8.163 -6.490 29.195 1.00 45.19 89 ALA A CA 1
ATOM 707 C C . ALA A 1 89 ? -9.331 -7.408 29.650 1.00 45.19 89 ALA A C 1
ATOM 709 O O . ALA A 1 89 ? -9.339 -7.853 30.794 1.00 45.19 89 ALA A O 1
ATOM 710 N N . SER A 1 90 ? -10.334 -7.703 28.802 1.00 46.06 90 SER A N 1
ATOM 711 C CA . SER A 1 90 ? -11.562 -8.402 29.236 1.00 46.06 90 SER A CA 1
ATOM 712 C C . SER A 1 90 ? -12.195 -9.376 28.222 1.00 46.06 90 SER A C 1
ATOM 714 O O . SER A 1 90 ? -13.413 -9.501 28.144 1.00 46.06 90 SER A O 1
ATOM 716 N N . SER A 1 91 ? -11.416 -10.105 27.417 1.00 46.88 91 SER A N 1
ATOM 717 C CA . SER A 1 91 ? -11.981 -11.248 26.651 1.00 46.88 91 SER A CA 1
ATOM 718 C C . SER A 1 91 ? -11.095 -12.496 26.599 1.00 46.88 91 SER A C 1
ATOM 720 O O . SER A 1 91 ? -11.348 -13.409 25.824 1.00 46.88 91 SER A O 1
ATOM 722 N N . GLY A 1 92 ? -10.092 -12.574 27.477 1.00 43.66 92 GLY A N 1
ATOM 723 C CA . GLY A 1 92 ? -9.277 -13.769 27.706 1.00 43.66 92 GLY A CA 1
ATOM 724 C C . GLY A 1 92 ? -9.528 -14.404 29.076 1.00 43.66 92 GLY A C 1
ATOM 725 O O . GLY A 1 92 ? -8.575 -14.689 29.788 1.00 43.66 92 GLY A O 1
ATOM 726 N N . CYS A 1 93 ? -10.792 -14.573 29.465 1.00 47.12 93 CYS A N 1
ATOM 727 C CA . CYS A 1 93 ? -11.226 -15.467 30.542 1.00 47.12 93 CYS A CA 1
ATOM 728 C C . CYS A 1 93 ? -12.521 -16.153 30.082 1.00 47.12 93 CYS A C 1
ATOM 730 O O . CYS A 1 93 ? -13.347 -15.495 29.456 1.00 47.12 93 CYS A O 1
ATOM 732 N N . VAL A 1 94 ? -12.696 -17.431 30.450 1.00 47.16 94 VAL A N 1
ATOM 733 C CA . VAL A 1 94 ? -13.661 -18.442 29.947 1.00 47.16 94 VAL A CA 1
ATOM 734 C C . VAL A 1 94 ? -13.091 -19.166 28.709 1.00 47.16 94 VAL A C 1
ATOM 736 O O . VAL A 1 94 ? -13.015 -18.577 27.640 1.00 47.16 94 VAL A O 1
ATOM 739 N N . HIS A 1 95 ? -12.617 -20.415 28.762 1.00 39.62 95 HIS A N 1
ATOM 740 C CA . HIS A 1 95 ? -12.892 -21.559 29.641 1.00 39.62 95 HIS A CA 1
ATOM 741 C C . HIS A 1 95 ? -11.684 -22.513 29.648 1.00 39.62 95 HIS A C 1
ATOM 743 O O . HIS A 1 95 ? -11.023 -22.611 28.589 1.00 39.62 95 HIS A O 1
#

Secondary structure (DSSP, 8-state):
--HHHHHHHHHHHHHHHHHGGGGTTTHHHHHHHHHHHHHHHHHHHHTT-HHHHHHHHHHHHHH-TT-HHHHHHHHHHHHHHHS--TT-SSSS---

Sequence (95 aa):
MRGQRFVRVILAWIILVLAFPLVIQAQGRRGSEESRLLRDAAALESRGDYERAEMVLRRLLDIDPGSTGGLFALERVFRAQGEPKEDFASSGCVH

Mean predicted aligned error: 14.57 Å

Radius of gyration: 23.3 Å; Cα contacts (8 Å, |Δi|>4): 47; chains: 1; bounding box: 60×30×59 Å

Foldseek 3Di:
DPVVVVVVVVVVVVVVVVVVCVVVVVVPVLVVVLVVLLVVLVVCVVVVVLVVSLVSLVVNCVVPVPPPSSVVSNVVSVVSVPPDPVPPVPDPDDD